Protein AF-A0A4U6BEE4-F1 (afdb_monomer_lite)

Foldseek 3Di:
DDDPPPPDDPDPDPDDPVLVVLLQVLLVVLVNNVQLVVLQQQDPDPNHDDQPQDPDDDDPDDDSGDDGSSSSNSSSNVSHPDDDDPVVPVVDPPVRVVPDDPVVD

pLDDT: mean 87.38, std 10.88, range [42.12, 97.25]

Sequence (105 aa):
MSKTDFIGKASSAAGGWGALKSVGKRLMESGAPLSGARALLKANQPDGFDCPGCAWGDPEHGSSFEFCENGVKAVAWEATEARVPPDFFANRTVSELRGWSDYEL

Radius of gyration: 19.07 Å; chains: 1; bounding box: 60×27×46 Å

Secondary structure (DSSP, 8-state):
-------SPPP--S--HHHHHHHHHHHHHTS-HHHHHHHHTTBT-TTSB--TT--SPPPSS--S----HHHHHHHHHHT------HHHHHH--HHHHTTS-TTT-

Structure (mmCIF, N/CA/C/O backbone):
data_AF-A0A4U6BEE4-F1
#
_entry.id   AF-A0A4U6BEE4-F1
#
loop_
_atom_site.group_PDB
_atom_site.id
_atom_site.type_symbol
_atom_site.label_atom_id
_atom_site.label_alt_id
_atom_site.label_comp_id
_atom_site.label_asym_id
_atom_site.label_entity_id
_atom_site.label_seq_id
_atom_site.pdbx_PDB_ins_code
_atom_site.Cartn_x
_atom_site.Cartn_y
_atom_site.Cartn_z
_atom_site.occupancy
_atom_site.B_iso_or_equiv
_atom_site.auth_seq_id
_atom_site.auth_comp_id
_atom_site.auth_asym_id
_atom_site.auth_atom_id
_atom_site.pdbx_PDB_model_num
ATOM 1 N N . MET A 1 1 ? 38.946 10.804 7.045 1.00 42.12 1 MET A N 1
ATOM 2 C CA . MET A 1 1 ? 38.554 9.568 6.336 1.00 42.12 1 MET A CA 1
ATOM 3 C C . MET A 1 1 ? 37.990 9.948 4.982 1.00 42.12 1 MET A C 1
ATOM 5 O O . MET A 1 1 ? 36.933 10.564 4.928 1.00 42.12 1 MET A O 1
ATOM 9 N N . SER A 1 2 ? 38.759 9.681 3.926 1.00 46.75 2 SER A N 1
ATOM 10 C CA . SER A 1 2 ? 38.429 10.045 2.546 1.00 46.75 2 SER A CA 1
ATOM 11 C C . SER A 1 2 ? 37.209 9.258 2.077 1.00 46.75 2 SER A C 1
ATOM 13 O O . SER A 1 2 ? 37.179 8.037 2.228 1.00 46.75 2 SER A O 1
ATOM 15 N N . LYS A 1 3 ? 36.204 9.959 1.542 1.00 56.34 3 LYS A N 1
ATOM 16 C CA . LYS A 1 3 ? 35.103 9.340 0.801 1.00 56.34 3 LYS A CA 1
ATOM 17 C C . LYS A 1 3 ? 35.719 8.560 -0.355 1.00 56.34 3 LYS A C 1
ATOM 19 O O . LYS A 1 3 ? 36.509 9.106 -1.113 1.00 56.34 3 LYS A O 1
ATOM 24 N N . THR A 1 4 ? 35.391 7.282 -0.432 1.00 58.97 4 THR A N 1
ATOM 25 C CA . THR A 1 4 ? 35.769 6.395 -1.523 1.00 58.97 4 THR A CA 1
ATOM 26 C C . THR A 1 4 ? 35.238 6.981 -2.828 1.00 58.97 4 THR A C 1
ATOM 28 O O . THR A 1 4 ? 34.023 7.078 -3.005 1.00 58.97 4 THR A O 1
ATOM 31 N N . ASP A 1 5 ? 36.140 7.391 -3.717 1.00 62.81 5 ASP A N 1
ATOM 32 C CA . ASP A 1 5 ? 35.806 7.766 -5.086 1.00 62.81 5 ASP A CA 1
ATOM 33 C C . ASP A 1 5 ? 35.258 6.526 -5.792 1.00 62.81 5 ASP A C 1
ATOM 35 O O . ASP A 1 5 ? 35.985 5.592 -6.134 1.00 62.81 5 ASP A O 1
ATOM 39 N N . PHE A 1 6 ? 33.938 6.471 -5.946 1.00 67.94 6 PHE A N 1
ATOM 40 C CA . PHE A 1 6 ? 33.287 5.412 -6.700 1.00 67.94 6 PHE A CA 1
ATOM 41 C C . PHE A 1 6 ? 33.575 5.628 -8.192 1.00 67.94 6 PHE A C 1
ATOM 43 O O . PHE A 1 6 ? 32.899 6.404 -8.864 1.00 67.94 6 PHE A O 1
ATOM 50 N N . ILE A 1 7 ? 34.599 4.943 -8.710 1.00 66.25 7 ILE A N 1
ATOM 51 C CA . ILE A 1 7 ? 34.960 4.906 -10.136 1.00 66.25 7 ILE A CA 1
ATOM 52 C C . ILE A 1 7 ? 34.050 3.886 -10.840 1.00 66.25 7 ILE A C 1
ATOM 54 O O . ILE A 1 7 ? 34.470 2.801 -11.236 1.00 66.25 7 ILE A O 1
ATOM 58 N N . GLY A 1 8 ? 32.761 4.195 -10.934 1.00 67.25 8 GLY A N 1
ATOM 59 C CA . GLY A 1 8 ? 31.774 3.363 -11.617 1.00 67.25 8 GLY A CA 1
ATOM 60 C C . GLY A 1 8 ? 30.798 4.219 -12.410 1.00 67.25 8 GLY A C 1
ATOM 61 O O . GLY A 1 8 ? 30.559 5.378 -12.073 1.00 67.25 8 GLY A O 1
ATOM 62 N N . LYS A 1 9 ? 30.230 3.659 -13.483 1.00 70.88 9 LYS A N 1
ATOM 63 C CA . LYS A 1 9 ? 29.211 4.353 -14.279 1.00 70.88 9 LYS A CA 1
ATOM 64 C C . LYS A 1 9 ? 28.027 4.683 -13.365 1.00 70.88 9 LYS A C 1
ATOM 66 O O . LYS A 1 9 ? 27.508 3.789 -12.696 1.00 70.88 9 LYS A O 1
ATOM 71 N N . ALA A 1 10 ? 27.628 5.954 -13.315 1.00 71.19 10 ALA A N 1
ATOM 72 C CA . ALA A 1 10 ? 26.470 6.373 -12.535 1.00 71.19 10 ALA A CA 1
ATOM 73 C C . ALA A 1 10 ? 25.242 5.563 -12.978 1.00 71.19 10 ALA A C 1
ATOM 75 O O . ALA A 1 10 ? 24.984 5.426 -14.176 1.00 71.19 10 ALA A O 1
ATOM 76 N N . SER A 1 11 ? 24.528 4.980 -12.014 1.00 75.81 11 SER A N 1
ATOM 77 C CA . SER A 1 11 ? 23.318 4.210 -12.298 1.00 75.81 11 SER A CA 1
ATOM 78 C C . SER A 1 11 ? 22.267 5.120 -12.930 1.00 75.81 11 SER A C 1
ATOM 80 O O . SER A 1 11 ? 22.010 6.207 -12.420 1.00 75.81 11 SER A O 1
ATOM 82 N N . SER A 1 12 ? 21.636 4.664 -14.011 1.00 76.81 12 SER A N 1
ATOM 83 C CA . SER A 1 12 ? 20.484 5.337 -14.622 1.00 76.81 12 SER A CA 1
ATOM 84 C C . SER A 1 12 ? 19.167 5.029 -13.903 1.00 76.81 12 SER A C 1
ATOM 86 O O . SER A 1 12 ? 18.115 5.505 -14.321 1.00 76.81 12 SER A O 1
ATOM 88 N N . ALA A 1 13 ? 19.196 4.202 -12.855 1.00 80.88 13 ALA A N 1
ATOM 89 C CA . ALA A 1 13 ? 18.001 3.840 -12.112 1.00 80.88 13 ALA A CA 1
ATOM 90 C C . ALA A 1 13 ? 17.526 5.007 -11.235 1.00 80.88 13 ALA A C 1
ATOM 92 O O . ALA A 1 13 ? 18.292 5.547 -10.437 1.00 80.88 13 ALA A O 1
ATOM 93 N N . ALA A 1 14 ? 16.237 5.339 -11.335 1.00 77.69 14 ALA A N 1
ATOM 94 C CA . ALA A 1 14 ? 15.602 6.367 -10.508 1.00 77.69 14 ALA A CA 1
ATOM 95 C C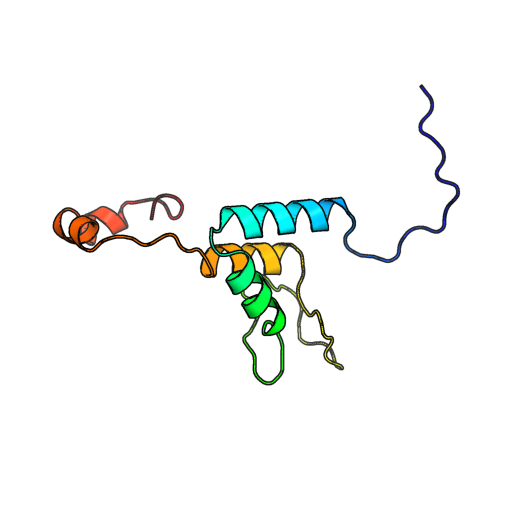 . ALA A 1 14 ? 15.533 5.987 -9.012 1.00 77.69 14 ALA A C 1
ATOM 97 O O . ALA A 1 14 ? 15.397 6.855 -8.155 1.00 77.69 14 ALA A O 1
ATOM 98 N N . GLY A 1 15 ? 15.644 4.694 -8.693 1.00 81.62 15 GLY A N 1
ATOM 99 C CA . GLY A 1 15 ? 15.670 4.158 -7.334 1.00 81.62 15 GLY A CA 1
ATOM 100 C C . GLY A 1 15 ? 16.755 3.095 -7.167 1.00 81.62 15 GLY A C 1
ATOM 101 O O . GLY A 1 15 ? 17.195 2.475 -8.133 1.00 81.62 15 GLY A O 1
ATOM 102 N N . GLY A 1 16 ? 17.198 2.883 -5.928 1.00 88.31 16 GLY A N 1
ATOM 103 C CA . GLY A 1 16 ? 18.241 1.909 -5.593 1.00 88.31 16 GLY A CA 1
ATOM 104 C C . GLY A 1 16 ? 17.852 0.986 -4.441 1.00 88.31 16 GLY A C 1
ATOM 105 O O . GLY A 1 16 ? 16.695 0.908 -4.034 1.00 88.31 16 GLY A O 1
ATOM 106 N N . TRP A 1 17 ? 18.847 0.325 -3.850 1.00 90.94 17 TRP A N 1
ATOM 107 C CA . TRP A 1 17 ? 18.656 -0.614 -2.736 1.00 90.94 17 TRP A CA 1
ATOM 108 C C . TRP A 1 17 ? 17.924 -0.018 -1.526 1.00 90.94 17 TRP A C 1
ATOM 110 O O . TRP A 1 17 ? 17.195 -0.726 -0.835 1.00 90.94 17 TRP A O 1
ATOM 120 N N . GLY A 1 18 ? 18.078 1.288 -1.284 1.00 92.12 18 GLY A N 1
ATOM 121 C CA . GLY A 1 18 ? 17.328 1.998 -0.246 1.00 92.12 18 GLY A CA 1
ATOM 122 C C . GLY A 1 18 ? 15.817 1.985 -0.495 1.00 92.12 18 GLY A C 1
ATOM 123 O O . GLY A 1 18 ? 15.057 1.685 0.426 1.00 92.12 18 GLY A O 1
ATOM 124 N N . ALA A 1 19 ? 15.395 2.218 -1.741 1.00 91.31 19 ALA A N 1
ATOM 125 C CA . ALA A 1 19 ? 13.991 2.165 -2.141 1.00 91.31 19 ALA A CA 1
ATOM 126 C C . ALA A 1 19 ? 13.443 0.740 -2.003 1.00 91.31 19 ALA A C 1
ATOM 128 O O . ALA A 1 19 ? 12.404 0.545 -1.382 1.00 91.31 19 ALA A O 1
ATOM 129 N N . LEU A 1 20 ? 14.194 -0.269 -2.466 1.00 91.94 20 LEU A N 1
ATOM 130 C CA . LEU A 1 20 ? 13.817 -1.683 -2.323 1.00 91.94 20 LEU A CA 1
ATOM 131 C C . LEU A 1 20 ? 13.635 -2.098 -0.853 1.00 91.94 20 LEU A C 1
ATOM 133 O O . LEU A 1 20 ? 12.660 -2.761 -0.499 1.00 91.94 20 LEU A O 1
ATOM 137 N N . LYS A 1 21 ? 14.539 -1.666 0.034 1.00 95.31 21 LYS A N 1
ATOM 138 C CA . LYS A 1 21 ? 14.417 -1.919 1.477 1.00 95.31 21 LYS A CA 1
ATOM 139 C C . LYS A 1 21 ? 13.198 -1.212 2.079 1.00 95.31 21 LYS A C 1
ATOM 141 O O . LYS A 1 21 ? 12.500 -1.795 2.906 1.00 95.31 21 LYS A O 1
ATOM 146 N N . SER A 1 22 ? 12.954 0.034 1.675 1.00 94.62 22 SER A N 1
ATOM 147 C CA . SER A 1 22 ? 11.817 0.847 2.120 1.00 94.62 22 SER A CA 1
ATOM 148 C C . SER A 1 22 ? 10.483 0.199 1.743 1.00 94.62 22 SER A C 1
ATOM 150 O O . SER A 1 22 ? 9.643 -0.023 2.617 1.00 94.62 22 SER A O 1
ATOM 152 N N . VAL A 1 23 ? 10.314 -0.196 0.477 1.00 94.19 23 VAL A N 1
ATOM 153 C CA . VAL A 1 23 ? 9.085 -0.858 0.015 1.00 94.19 23 VAL A CA 1
ATOM 154 C C . VAL A 1 23 ? 8.884 -2.222 0.666 1.00 94.19 23 VAL A C 1
ATOM 156 O O . VAL A 1 23 ? 7.780 -2.515 1.114 1.00 94.19 23 VAL A O 1
ATOM 159 N N . GLY A 1 24 ? 9.949 -3.021 0.808 1.00 95.00 24 GLY A N 1
ATOM 160 C CA . GLY A 1 24 ? 9.877 -4.313 1.489 1.00 95.00 24 GLY A CA 1
ATOM 161 C C . GLY A 1 24 ? 9.416 -4.163 2.939 1.00 95.00 24 GLY A C 1
ATOM 162 O O . GLY A 1 24 ? 8.539 -4.895 3.386 1.00 95.00 24 GLY A O 1
ATOM 163 N N . LYS A 1 25 ? 9.932 -3.155 3.655 1.00 95.94 25 LYS A N 1
ATOM 164 C CA . LYS A 1 25 ? 9.484 -2.839 5.016 1.00 95.94 25 LYS A CA 1
ATOM 165 C C . LYS A 1 25 ? 7.993 -2.482 5.059 1.00 95.94 25 LYS A C 1
ATOM 167 O O . LYS A 1 25 ? 7.285 -3.028 5.896 1.00 95.94 25 LYS A O 1
ATOM 172 N N . ARG A 1 26 ? 7.510 -1.611 4.164 1.00 94.94 26 ARG A N 1
ATOM 173 C CA . ARG A 1 26 ? 6.095 -1.189 4.164 1.00 94.94 26 ARG A CA 1
ATOM 174 C C . ARG A 1 26 ? 5.135 -2.307 3.766 1.00 94.94 26 ARG A C 1
ATOM 176 O O . ARG A 1 26 ? 4.090 -2.444 4.390 1.00 94.94 26 ARG A O 1
ATOM 183 N N . LEU A 1 27 ? 5.512 -3.153 2.808 1.00 95.12 27 LEU A N 1
ATOM 184 C CA . LEU A 1 27 ? 4.736 -4.351 2.478 1.00 95.12 27 LEU A CA 1
ATOM 185 C C . LEU A 1 27 ? 4.614 -5.290 3.681 1.00 95.12 27 LEU A C 1
ATOM 187 O O . LEU A 1 27 ? 3.532 -5.804 3.938 1.00 95.12 27 LEU A O 1
ATOM 191 N N . MET A 1 28 ? 5.688 -5.482 4.448 1.00 95.81 28 MET A N 1
ATOM 192 C CA . MET A 1 28 ? 5.630 -6.305 5.662 1.00 95.81 28 MET A CA 1
ATOM 193 C C . MET A 1 28 ? 4.772 -5.662 6.761 1.00 95.81 28 MET A C 1
ATOM 195 O O . MET A 1 28 ? 3.991 -6.359 7.400 1.00 95.81 28 MET A O 1
ATOM 199 N N . GLU A 1 29 ? 4.873 -4.345 6.962 1.00 94.38 29 GLU A N 1
ATOM 200 C CA . GLU A 1 29 ? 4.070 -3.608 7.953 1.00 94.38 29 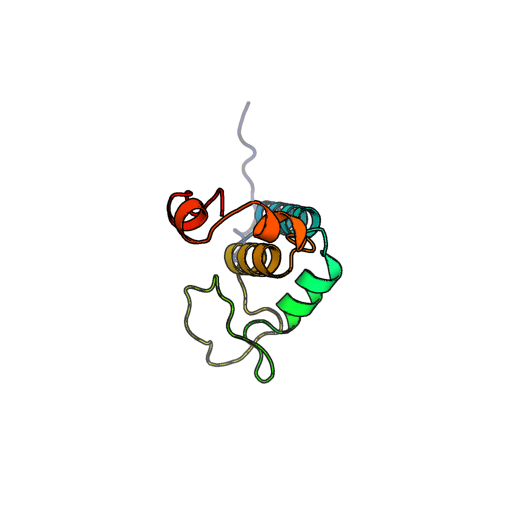GLU A CA 1
ATOM 201 C C . GLU A 1 29 ? 2.566 -3.598 7.642 1.00 94.38 29 GLU A C 1
ATOM 203 O O . GLU A 1 29 ? 1.771 -3.465 8.566 1.00 94.38 29 GLU A O 1
ATOM 208 N N . SER A 1 30 ? 2.165 -3.797 6.380 1.00 93.69 30 SER A N 1
ATOM 209 C CA . SER A 1 30 ? 0.746 -3.931 6.005 1.00 93.69 30 SER A CA 1
ATOM 210 C C . SER A 1 30 ? 0.061 -5.174 6.596 1.00 93.69 30 SER A C 1
ATOM 212 O O . SER A 1 30 ? -1.163 -5.275 6.587 1.00 93.69 30 SER A O 1
ATOM 214 N N . GLY A 1 31 ? 0.829 -6.169 7.052 1.00 94.94 31 GLY A N 1
ATOM 215 C CA . GLY A 1 31 ? 0.303 -7.474 7.464 1.00 94.94 31 GLY A CA 1
ATOM 216 C C . GLY A 1 31 ? -0.058 -8.407 6.300 1.00 94.94 31 GLY A C 1
ATOM 217 O O . GLY A 1 31 ? -0.084 -9.614 6.500 1.00 94.94 31 GLY A O 1
ATOM 218 N N . ALA A 1 32 ? -0.215 -7.893 5.071 1.00 93.75 32 ALA A N 1
ATOM 219 C CA . ALA A 1 32 ? -0.616 -8.652 3.878 1.00 93.75 32 ALA A CA 1
ATOM 220 C C . ALA A 1 32 ? 0.436 -8.604 2.742 1.00 93.75 32 ALA A C 1
ATOM 222 O O . ALA A 1 32 ? 0.098 -8.334 1.585 1.00 93.75 32 ALA A O 1
ATOM 223 N N . PRO A 1 33 ? 1.730 -8.895 2.990 1.00 94.06 33 PRO A N 1
ATOM 224 C CA . PRO A 1 33 ? 2.797 -8.648 2.013 1.00 94.06 33 PRO A CA 1
ATOM 225 C C . PRO A 1 33 ? 2.595 -9.385 0.681 1.00 94.06 33 PRO A C 1
ATOM 227 O O . PRO A 1 33 ? 2.887 -8.836 -0.380 1.00 94.06 33 PRO A O 1
ATOM 230 N N . LEU A 1 34 ? 2.063 -10.613 0.711 1.00 94.31 34 LEU A N 1
ATOM 231 C CA . LEU A 1 34 ? 1.792 -11.389 -0.504 1.00 94.31 34 LEU A CA 1
ATOM 232 C C . LEU A 1 34 ? 0.604 -10.834 -1.293 1.00 94.31 34 LEU A C 1
ATOM 234 O O . LEU A 1 34 ? 0.646 -10.808 -2.522 1.00 94.31 34 LEU A O 1
ATOM 238 N N . SER A 1 35 ? -0.452 -10.405 -0.604 1.00 92.38 35 SER A N 1
ATOM 239 C CA . SER A 1 35 ? -1.624 -9.798 -1.239 1.00 92.38 35 SER A CA 1
ATOM 240 C C . SER A 1 35 ? -1.268 -8.440 -1.840 1.00 92.38 35 SER A C 1
ATOM 242 O O . SER A 1 35 ? -1.570 -8.207 -3.008 1.00 92.38 35 SER A O 1
ATOM 244 N N . GLY A 1 36 ? -0.524 -7.604 -1.108 1.00 94.00 36 GLY A N 1
ATOM 245 C CA . GLY A 1 36 ? 0.007 -6.336 -1.612 1.00 94.00 36 GLY A CA 1
ATOM 246 C C . GLY A 1 36 ? 0.930 -6.522 -2.820 1.00 94.00 36 GLY A C 1
ATOM 247 O O . GLY A 1 36 ? 0.771 -5.837 -3.825 1.00 94.00 36 GLY A O 1
ATOM 248 N N . ALA A 1 37 ? 1.836 -7.507 -2.787 1.00 93.69 37 ALA A N 1
ATOM 249 C CA . ALA A 1 37 ? 2.687 -7.823 -3.937 1.00 93.69 37 ALA A CA 1
ATOM 250 C C . ALA A 1 37 ? 1.880 -8.279 -5.166 1.00 93.69 37 ALA A C 1
ATOM 252 O O . ALA A 1 37 ? 2.181 -7.863 -6.283 1.00 93.69 37 ALA A O 1
ATOM 253 N N . ARG A 1 38 ? 0.834 -9.098 -4.983 1.00 93.75 38 ARG A N 1
ATOM 254 C CA . ARG A 1 38 ? -0.065 -9.494 -6.083 1.00 93.75 38 ARG A CA 1
ATOM 255 C C . ARG A 1 38 ? -0.857 -8.314 -6.637 1.00 93.75 38 ARG A C 1
ATOM 257 O O . ARG A 1 38 ? -1.004 -8.225 -7.850 1.00 93.75 38 ARG A O 1
ATOM 264 N N . ALA A 1 39 ? -1.334 -7.417 -5.774 1.00 94.19 39 ALA A N 1
ATOM 265 C CA . ALA A 1 39 ? -2.015 -6.199 -6.198 1.00 94.19 39 ALA A CA 1
ATOM 266 C C . ALA A 1 39 ? -1.082 -5.308 -7.029 1.00 94.19 39 ALA A C 1
ATOM 268 O O . ALA A 1 39 ? -1.478 -4.816 -8.078 1.00 94.19 39 ALA A O 1
ATOM 269 N N . LEU A 1 40 ? 0.189 -5.179 -6.641 1.00 94.00 40 LEU A N 1
ATOM 270 C CA . LEU A 1 40 ? 1.171 -4.408 -7.409 1.00 94.00 40 LEU A CA 1
ATOM 271 C C . LEU A 1 40 ? 1.400 -4.944 -8.821 1.00 94.00 40 LEU A C 1
ATOM 273 O O . LEU A 1 40 ? 1.549 -4.155 -9.744 1.00 94.00 40 LEU A O 1
ATOM 277 N N . LEU A 1 41 ? 1.357 -6.264 -9.023 1.00 93.44 41 LEU A N 1
ATOM 278 C CA . LEU A 1 41 ? 1.433 -6.861 -10.365 1.00 93.44 41 LEU A CA 1
ATOM 279 C C . LEU A 1 41 ? 0.211 -6.545 -11.243 1.00 93.44 41 LEU A C 1
ATOM 281 O O . LEU A 1 41 ? 0.235 -6.823 -12.437 1.00 93.44 41 LEU A O 1
ATOM 285 N N . LYS A 1 42 ? -0.856 -5.995 -10.658 1.00 93.31 42 LYS A N 1
ATOM 286 C CA . LYS A 1 42 ? -2.046 -5.500 -11.355 1.00 93.31 42 LYS A CA 1
ATOM 287 C C . LYS A 1 42 ? -2.108 -3.973 -11.411 1.00 93.31 42 LYS A C 1
ATOM 289 O O . LYS A 1 42 ? -3.017 -3.445 -12.040 1.00 93.31 42 LYS A O 1
ATOM 294 N N . ALA A 1 43 ? -1.161 -3.262 -10.805 1.00 92.38 43 ALA A N 1
ATOM 295 C CA . ALA A 1 43 ? -1.114 -1.811 -10.895 1.00 92.38 43 ALA A CA 1
ATOM 296 C C . ALA A 1 43 ? -0.684 -1.383 -12.309 1.00 92.38 43 ALA A C 1
ATOM 298 O O . ALA A 1 43 ? 0.332 -1.860 -12.822 1.00 92.38 43 ALA A O 1
ATOM 299 N N . ASN A 1 44 ? -1.456 -0.480 -12.916 1.00 90.62 44 ASN A N 1
ATOM 300 C CA . ASN A 1 44 ? -1.237 0.099 -14.244 1.00 90.62 44 ASN A CA 1
ATOM 301 C C . ASN A 1 44 ? -1.082 -0.954 -15.357 1.00 90.62 44 ASN A C 1
ATOM 303 O O . ASN A 1 44 ? -0.300 -0.793 -16.291 1.00 90.62 44 ASN A O 1
ATOM 307 N N . GLN A 1 45 ? -1.803 -2.070 -15.232 1.00 90.75 45 GLN A N 1
ATOM 308 C CA . GLN A 1 45 ? -1.884 -3.102 -16.265 1.00 90.75 45 GLN A CA 1
ATOM 309 C C . GLN A 1 45 ? -3.217 -2.998 -17.024 1.00 90.75 45 GLN A C 1
ATOM 311 O O . GLN A 1 45 ? -4.200 -2.546 -16.436 1.00 90.75 45 GLN A O 1
ATOM 316 N N . PRO A 1 46 ? -3.301 -3.468 -18.288 1.00 88.31 46 PRO A N 1
ATOM 317 C CA . PRO A 1 46 ? -4.522 -3.368 -19.097 1.00 88.31 46 PRO A CA 1
ATOM 318 C C . PRO A 1 46 ? -5.778 -3.980 -18.458 1.00 88.31 46 PRO A C 1
ATOM 320 O O . PRO A 1 46 ? -6.884 -3.508 -18.695 1.00 88.31 46 PRO A O 1
ATOM 323 N N . ASP A 1 47 ? -5.615 -5.037 -17.658 1.00 90.00 47 ASP A N 1
ATOM 324 C CA . ASP A 1 47 ? -6.681 -5.709 -16.904 1.00 90.00 47 ASP A CA 1
ATOM 325 C C . ASP A 1 47 ? -6.558 -5.468 -15.385 1.00 90.00 47 ASP A C 1
ATOM 327 O O . ASP A 1 47 ? -6.910 -6.318 -14.561 1.00 90.00 47 ASP A O 1
ATOM 331 N N . GLY A 1 48 ? -5.968 -4.329 -15.032 1.00 91.69 48 GLY A N 1
ATOM 332 C CA . GLY A 1 48 ? -5.548 -3.960 -13.692 1.00 91.69 48 GLY A CA 1
ATOM 333 C C . GLY A 1 48 ? -6.319 -2.780 -13.108 1.00 91.69 48 GLY A C 1
ATOM 334 O O . GLY A 1 48 ? -7.504 -2.591 -13.371 1.00 91.69 48 GLY A O 1
ATOM 335 N N . PHE A 1 49 ? -5.631 -2.000 -12.278 1.00 91.50 49 PHE A N 1
ATOM 336 C CA . PHE A 1 49 ? -6.152 -0.771 -11.681 1.00 91.50 49 PHE A CA 1
ATOM 337 C C . PHE A 1 49 ? -5.095 0.332 -11.698 1.00 91.50 49 PHE A C 1
ATOM 339 O O . PHE A 1 49 ? -3.896 0.042 -11.681 1.00 91.50 49 PHE A O 1
ATOM 346 N N . ASP A 1 50 ? -5.537 1.585 -11.660 1.00 90.19 50 ASP A N 1
ATOM 347 C CA . ASP A 1 50 ? -4.632 2.730 -11.632 1.00 90.19 50 ASP A CA 1
ATOM 348 C C . ASP A 1 50 ? -3.941 2.846 -10.274 1.00 90.19 50 ASP A C 1
ATOM 350 O O . ASP A 1 50 ? -4.571 2.837 -9.213 1.00 90.19 50 ASP A O 1
ATOM 354 N N . CYS A 1 51 ? -2.618 2.962 -10.297 1.00 90.56 51 CYS A N 1
ATOM 355 C CA . CYS A 1 51 ? -1.822 3.101 -9.091 1.00 90.56 51 CYS A CA 1
ATOM 356 C C . CYS A 1 51 ? -2.186 4.408 -8.354 1.00 90.56 51 CYS A C 1
ATOM 358 O O . CYS A 1 51 ? -1.918 5.495 -8.874 1.00 90.56 51 CYS A O 1
ATOM 360 N N . PRO A 1 52 ? -2.683 4.344 -7.103 1.00 86.50 52 PRO A N 1
ATOM 361 C CA . PRO A 1 52 ? -3.159 5.525 -6.374 1.00 86.50 52 PRO A CA 1
ATOM 362 C C . PRO A 1 52 ? -2.031 6.485 -5.961 1.00 86.50 52 PRO A C 1
ATOM 364 O O . PRO A 1 52 ? -2.284 7.629 -5.599 1.00 86.50 52 PRO A O 1
ATOM 367 N N . GLY A 1 53 ? -0.776 6.021 -5.995 1.00 80.94 53 GLY A N 1
ATOM 368 C CA . GLY A 1 53 ? 0.411 6.821 -5.687 1.00 80.94 53 GLY A CA 1
ATOM 369 C C . GLY A 1 53 ? 1.199 7.282 -6.915 1.00 80.94 53 GLY A C 1
ATOM 370 O O . GLY A 1 53 ? 2.312 7.791 -6.749 1.00 80.94 53 GLY A O 1
ATOM 371 N N . CYS A 1 54 ? 0.697 7.054 -8.136 1.00 78.81 54 CYS A N 1
ATOM 372 C CA . CYS A 1 54 ? 1.387 7.465 -9.356 1.00 78.81 54 CYS A CA 1
ATOM 373 C C . CYS A 1 54 ? 1.178 8.953 -9.659 1.00 78.81 54 CYS A C 1
ATOM 375 O O . CYS A 1 54 ? 0.090 9.497 -9.515 1.00 78.81 54 CYS A O 1
ATOM 377 N N . ALA A 1 55 ? 2.256 9.601 -10.102 1.00 71.81 55 ALA A N 1
ATOM 378 C CA . ALA A 1 55 ? 2.270 11.005 -10.518 1.00 71.81 55 ALA A CA 1
ATOM 379 C C . ALA A 1 55 ? 2.587 11.173 -12.016 1.00 71.81 55 ALA A C 1
ATOM 381 O O . ALA A 1 55 ? 2.701 12.296 -12.501 1.00 71.81 55 ALA A O 1
ATOM 382 N N . TRP A 1 56 ? 2.778 10.064 -12.734 1.00 72.94 56 TRP A N 1
ATOM 383 C CA . TRP A 1 56 ? 3.203 10.040 -14.131 1.00 72.94 56 TRP A CA 1
ATOM 384 C C . TRP A 1 56 ? 2.074 9.499 -15.002 1.00 72.94 56 TRP A C 1
ATOM 386 O O . TRP A 1 56 ? 1.332 8.628 -14.554 1.00 72.94 56 TRP A O 1
ATOM 396 N N . GLY A 1 57 ? 1.945 10.042 -16.214 1.00 72.75 57 GLY A N 1
ATOM 397 C CA . GLY A 1 57 ? 0.983 9.551 -17.199 1.00 72.75 57 GLY A CA 1
ATOM 398 C C . GLY A 1 57 ? 1.396 8.206 -17.790 1.00 72.75 57 GLY A C 1
ATOM 399 O O . GLY A 1 57 ? 2.541 7.775 -17.627 1.00 72.75 57 GLY A O 1
ATOM 400 N N . ASP A 1 58 ? 0.461 7.581 -18.498 1.00 77.62 58 ASP A N 1
ATOM 401 C CA . ASP A 1 58 ? 0.670 6.258 -19.077 1.00 77.62 58 ASP A CA 1
ATOM 402 C C . ASP A 1 58 ? 1.762 6.276 -20.156 1.00 77.62 58 ASP A C 1
ATOM 404 O O . ASP A 1 58 ? 1.767 7.155 -21.030 1.00 77.62 58 ASP A O 1
ATOM 408 N N . PRO A 1 59 ? 2.700 5.315 -20.124 1.00 75.75 59 PRO A N 1
ATOM 409 C CA . PRO A 1 59 ? 3.702 5.186 -21.167 1.00 75.75 59 PRO A CA 1
ATOM 410 C C . PRO A 1 59 ? 3.077 4.681 -22.474 1.00 75.75 59 PRO A C 1
ATOM 412 O O . PRO A 1 59 ? 2.080 3.964 -22.482 1.00 75.75 59 PRO A O 1
ATOM 415 N N . GLU A 1 60 ? 3.720 4.989 -23.604 1.00 78.81 60 GLU A N 1
ATOM 416 C CA . GLU A 1 60 ? 3.302 4.495 -24.929 1.00 78.81 60 GLU A CA 1
ATOM 417 C C . GLU A 1 60 ? 3.356 2.955 -25.028 1.00 78.81 60 GLU A C 1
ATOM 419 O O . GLU A 1 60 ? 2.615 2.332 -25.792 1.00 78.81 60 GLU A O 1
ATOM 424 N N . HIS A 1 61 ? 4.224 2.325 -24.232 1.00 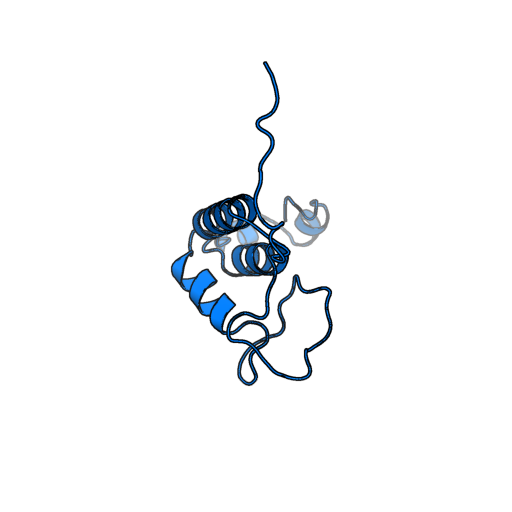80.88 61 HIS A N 1
ATOM 425 C CA . HIS A 1 61 ? 4.349 0.876 -24.115 1.00 80.88 61 HIS A CA 1
ATOM 426 C C . HIS A 1 61 ? 4.328 0.472 -22.642 1.00 80.88 61 HIS A C 1
ATOM 428 O O . HIS A 1 61 ? 5.118 0.990 -21.857 1.00 80.88 61 HIS A O 1
ATOM 434 N N . GLY A 1 62 ? 3.460 -0.475 -22.282 1.00 79.31 62 GLY A N 1
ATOM 435 C CA . GLY A 1 62 ? 3.370 -0.980 -20.913 1.00 79.31 62 GLY A CA 1
ATOM 436 C C . GLY A 1 62 ? 4.555 -1.867 -20.516 1.00 79.31 62 GLY A C 1
ATOM 437 O O . GLY A 1 62 ? 5.072 -2.648 -21.319 1.00 79.31 62 GLY A O 1
ATOM 438 N N . SER A 1 63 ? 4.958 -1.770 -19.253 1.00 82.94 63 SER A N 1
ATOM 439 C CA . SER A 1 63 ? 5.950 -2.615 -18.586 1.00 82.94 63 SER A CA 1
ATOM 440 C C . SER A 1 63 ? 5.293 -3.604 -17.622 1.00 82.94 63 SER A C 1
ATOM 442 O O . SER A 1 63 ? 4.159 -3.435 -17.181 1.00 82.94 63 SER A O 1
ATOM 444 N N . SER A 1 64 ? 6.054 -4.622 -17.212 1.00 83.81 64 SER A N 1
ATOM 445 C CA . SER A 1 64 ? 5.673 -5.506 -16.101 1.00 83.81 64 SER A CA 1
ATOM 446 C C . SER A 1 64 ? 5.657 -4.793 -14.741 1.00 83.81 64 SER A C 1
ATOM 448 O O . SER A 1 64 ? 5.058 -5.299 -13.796 1.00 83.81 64 SER A O 1
ATOM 450 N N . PHE A 1 65 ? 6.335 -3.646 -14.628 1.00 86.38 65 PHE A N 1
ATOM 451 C CA . PHE A 1 65 ? 6.396 -2.837 -13.411 1.00 86.38 65 PHE A CA 1
ATOM 452 C C . PHE A 1 65 ? 6.191 -1.365 -13.756 1.00 86.38 65 PHE A C 1
ATOM 454 O O . PHE A 1 65 ? 7.123 -0.688 -14.185 1.00 86.38 65 PHE A O 1
ATOM 461 N N . GLU A 1 66 ? 4.972 -0.884 -13.537 1.00 88.06 66 GLU A N 1
ATOM 462 C CA . GLU A 1 66 ? 4.547 0.489 -13.831 1.00 88.06 66 GLU A CA 1
ATOM 463 C C . GLU A 1 66 ? 4.234 1.252 -12.538 1.00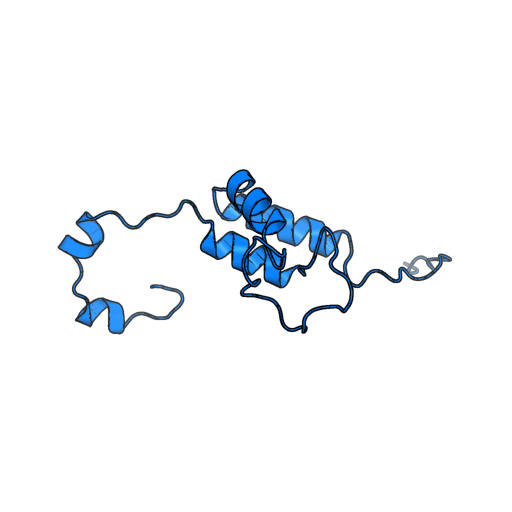 88.06 66 GLU A C 1
ATOM 465 O O . GLU A 1 66 ? 3.200 1.891 -12.388 1.00 88.06 66 GLU A O 1
ATOM 470 N N . PHE A 1 67 ? 5.106 1.154 -11.536 1.00 88.69 67 PHE A N 1
ATOM 471 C CA . PHE A 1 67 ? 4.916 1.830 -10.254 1.00 88.69 67 PHE A CA 1
ATOM 472 C C . PHE A 1 67 ? 6.246 2.252 -9.634 1.00 88.69 67 PHE A C 1
ATOM 474 O O . PHE A 1 67 ? 7.289 1.625 -9.822 1.00 88.69 67 PHE A O 1
ATOM 481 N N . CYS A 1 68 ? 6.206 3.325 -8.847 1.00 90.88 68 CYS A N 1
ATOM 482 C CA . CYS A 1 68 ? 7.352 3.818 -8.090 1.00 90.88 68 CYS A CA 1
ATOM 483 C C . CYS A 1 68 ? 7.284 3.383 -6.617 1.00 90.88 68 CYS A C 1
ATOM 485 O O . CYS A 1 68 ? 6.305 2.785 -6.170 1.00 90.88 68 CYS A O 1
ATOM 487 N N . GLU A 1 69 ? 8.302 3.737 -5.826 1.00 91.62 69 GLU A N 1
ATOM 488 C CA . GLU A 1 69 ? 8.319 3.484 -4.378 1.00 91.62 69 GLU A CA 1
ATOM 489 C C . GLU A 1 69 ? 7.050 3.995 -3.674 1.00 91.62 69 GLU A C 1
ATOM 491 O O . GLU A 1 69 ? 6.497 3.295 -2.829 1.00 91.62 69 GLU A O 1
ATOM 496 N N . ASN A 1 70 ? 6.569 5.191 -4.024 1.00 91.00 70 ASN A N 1
ATOM 497 C CA . ASN A 1 70 ? 5.359 5.754 -3.419 1.00 91.00 70 ASN A CA 1
ATOM 498 C C . ASN A 1 70 ? 4.100 4.986 -3.833 1.00 91.00 70 ASN A C 1
ATOM 500 O O . ASN A 1 70 ? 3.242 4.751 -2.988 1.00 91.00 70 ASN A O 1
ATOM 504 N N . GLY A 1 71 ? 4.035 4.518 -5.084 1.00 92.75 71 GLY A N 1
ATOM 505 C CA . GLY A 1 71 ? 2.975 3.623 -5.546 1.00 92.75 71 GLY A CA 1
ATOM 506 C C . GLY A 1 71 ? 2.924 2.331 -4.733 1.00 92.75 71 GLY A C 1
ATOM 507 O O . GLY A 1 71 ? 1.860 1.939 -4.261 1.00 92.75 71 GLY A O 1
ATOM 508 N N . VAL A 1 72 ? 4.087 1.732 -4.453 1.00 94.00 72 VAL A N 1
ATOM 509 C CA . VAL A 1 72 ? 4.167 0.548 -3.584 1.00 94.00 72 VAL A CA 1
ATOM 510 C C . VAL A 1 72 ? 3.649 0.834 -2.179 1.00 94.00 72 VAL A C 1
ATOM 512 O O . VAL A 1 72 ? 2.893 0.037 -1.633 1.00 94.00 72 VAL A O 1
ATOM 515 N N . LYS A 1 73 ? 4.030 1.967 -1.584 1.00 93.12 73 LYS A N 1
ATOM 516 C CA . LYS A 1 73 ? 3.575 2.333 -0.235 1.00 93.12 73 LYS A CA 1
ATOM 517 C C . LYS A 1 73 ? 2.073 2.601 -0.177 1.00 93.12 73 LYS A C 1
ATOM 519 O O . LYS A 1 73 ? 1.448 2.193 0.793 1.00 93.12 73 LYS A O 1
ATOM 524 N N . ALA A 1 74 ? 1.517 3.247 -1.201 1.00 93.75 74 ALA A N 1
ATOM 525 C CA . ALA A 1 74 ? 0.084 3.499 -1.295 1.00 93.75 74 ALA A CA 1
ATOM 526 C C . ALA A 1 74 ? -0.690 2.179 -1.397 1.00 93.75 74 ALA A C 1
ATOM 528 O O . ALA A 1 74 ? -1.565 1.915 -0.584 1.00 93.75 74 ALA A O 1
ATOM 529 N N . VAL A 1 75 ? -0.291 1.282 -2.304 1.00 94.25 75 VAL A N 1
ATOM 530 C CA . VAL A 1 75 ? -0.927 -0.042 -2.418 1.00 94.25 75 VAL A CA 1
ATOM 531 C C . VAL A 1 75 ? -0.756 -0.866 -1.138 1.00 94.25 75 VAL A C 1
ATOM 533 O O . VAL A 1 75 ? -1.683 -1.559 -0.739 1.00 94.25 75 VAL A O 1
ATOM 536 N N . ALA A 1 76 ? 0.396 -0.792 -0.466 1.00 94.19 76 ALA A N 1
ATOM 537 C CA . ALA A 1 76 ? 0.605 -1.482 0.807 1.00 94.19 76 ALA A CA 1
ATOM 538 C C . ALA A 1 76 ? -0.317 -0.960 1.924 1.00 94.19 76 ALA A C 1
ATOM 540 O O . ALA A 1 76 ? -0.756 -1.751 2.753 1.00 94.19 76 ALA A O 1
ATOM 541 N N . TRP A 1 77 ? -0.613 0.344 1.943 1.00 91.94 77 TRP A N 1
ATOM 542 C CA . TRP A 1 77 ? -1.574 0.936 2.875 1.00 91.94 77 TRP A CA 1
ATOM 543 C C . TRP A 1 77 ? -2.989 0.407 2.621 1.00 91.94 77 TRP A C 1
ATOM 545 O O . TRP A 1 77 ? -3.629 -0.094 3.540 1.00 91.94 77 TRP A O 1
ATOM 555 N N . GLU A 1 78 ? -3.427 0.413 1.361 1.00 91.62 78 GLU A N 1
ATOM 556 C CA . GLU A 1 78 ? -4.758 -0.069 0.967 1.00 91.62 78 GLU A CA 1
ATOM 557 C C . GLU A 1 78 ? -4.929 -1.585 1.160 1.00 91.62 78 GLU A C 1
ATOM 559 O O . GLU A 1 78 ? -5.988 -2.069 1.556 1.00 91.62 78 GLU A O 1
ATOM 564 N N . ALA A 1 79 ? -3.874 -2.365 0.910 1.00 92.06 79 ALA A N 1
ATOM 565 C CA . ALA A 1 79 ? -3.902 -3.823 1.002 1.00 92.06 79 ALA A CA 1
ATOM 566 C C . ALA A 1 79 ? -3.749 -4.364 2.435 1.00 92.06 79 ALA A C 1
ATOM 568 O O . ALA A 1 79 ? -3.606 -5.576 2.604 1.00 92.06 79 ALA A O 1
ATOM 569 N N . THR A 1 80 ? -3.751 -3.498 3.452 1.00 92.00 80 THR A N 1
ATOM 570 C CA . THR A 1 80 ? -3.559 -3.879 4.857 1.00 92.00 80 THR A CA 1
ATOM 571 C C . THR A 1 80 ? -4.547 -4.954 5.327 1.00 92.00 80 THR A C 1
ATOM 573 O O . THR A 1 80 ? -5.699 -5.002 4.885 1.00 92.00 80 THR A O 1
ATOM 576 N N . GLU A 1 81 ? -4.130 -5.812 6.263 1.00 92.44 81 GLU A N 1
ATOM 577 C CA . GLU A 1 81 ? -5.036 -6.753 6.952 1.00 92.44 81 GLU A CA 1
ATOM 578 C C . GLU A 1 81 ? -5.731 -6.130 8.166 1.00 92.44 81 GLU A C 1
ATOM 580 O O . GLU A 1 81 ? -6.621 -6.751 8.747 1.00 92.44 81 GLU A O 1
ATOM 585 N N . ALA A 1 82 ? -5.368 -4.903 8.551 1.00 90.75 82 ALA A N 1
ATOM 586 C CA . ALA A 1 82 ? -6.034 -4.205 9.641 1.00 90.75 82 ALA A CA 1
ATOM 587 C C . ALA A 1 82 ? -7.533 -4.054 9.333 1.00 90.75 82 ALA A C 1
ATOM 589 O O . ALA A 1 82 ? -7.933 -3.607 8.254 1.00 90.75 82 ALA A O 1
ATOM 590 N N . ARG A 1 83 ? -8.383 -4.468 10.274 1.00 91.44 83 ARG A N 1
ATOM 591 C CA . ARG A 1 83 ? -9.841 -4.364 10.163 1.00 91.44 83 ARG A CA 1
ATOM 592 C C . ARG A 1 83 ? -10.406 -3.778 11.441 1.00 91.44 83 ARG A C 1
ATOM 594 O O . ARG A 1 83 ? -10.037 -4.189 12.539 1.00 91.44 83 ARG A O 1
ATOM 601 N N . VAL A 1 84 ? -11.341 -2.854 11.273 1.00 92.44 84 VAL A N 1
ATOM 602 C CA . VAL A 1 84 ? -12.126 -2.302 12.372 1.00 92.44 84 VAL A CA 1
ATOM 603 C C . VAL A 1 84 ? -13.276 -3.273 12.679 1.00 92.44 84 VAL A C 1
ATOM 605 O O . VAL A 1 84 ? -14.067 -3.567 11.778 1.00 92.44 84 VAL A O 1
ATOM 608 N N . PRO A 1 85 ? -13.381 -3.816 13.907 1.00 94.38 85 PRO A N 1
ATOM 609 C CA . PRO A 1 85 ? -14.460 -4.732 14.263 1.00 94.38 85 PRO A CA 1
ATOM 610 C C . PRO A 1 85 ? -15.800 -3.987 14.414 1.00 94.38 85 PRO A C 1
ATOM 612 O O . PRO A 1 85 ? -15.802 -2.798 14.733 1.00 94.38 85 PRO A O 1
ATOM 615 N N . PRO A 1 86 ? -16.954 -4.668 14.276 1.00 95.12 86 PRO A N 1
ATOM 616 C CA . PRO A 1 86 ? -18.270 -4.040 14.440 1.00 95.12 86 PRO A CA 1
ATOM 617 C C . PRO A 1 86 ? -18.463 -3.321 15.786 1.00 95.12 86 PRO A C 1
ATOM 619 O O . PRO A 1 86 ? -19.074 -2.254 15.832 1.00 95.12 86 PRO A O 1
ATOM 622 N N . ASP A 1 87 ? -17.882 -3.854 16.865 1.00 96.38 87 ASP A N 1
ATOM 623 C CA . ASP A 1 87 ? -17.954 -3.268 18.211 1.00 96.38 87 ASP A CA 1
ATOM 624 C C . ASP A 1 87 ? -17.356 -1.856 18.292 1.00 96.38 87 ASP A C 1
ATOM 626 O O . ASP A 1 87 ? -17.747 -1.064 19.150 1.00 96.38 87 ASP A O 1
ATOM 630 N N . PHE A 1 88 ? -16.437 -1.501 17.388 1.00 95.38 88 PHE A N 1
ATOM 631 C CA . PHE A 1 88 ? -15.917 -0.139 17.293 1.00 95.38 88 PHE A CA 1
ATOM 632 C C . PHE A 1 88 ? -17.040 0.848 16.963 1.00 95.38 88 PHE A C 1
ATOM 634 O O . PHE A 1 88 ? -17.227 1.835 17.671 1.00 95.38 88 PHE A O 1
ATOM 641 N N . PHE A 1 89 ? -17.837 0.543 15.937 1.00 94.94 89 PHE A N 1
ATOM 642 C CA . PHE A 1 89 ? -18.955 1.387 15.517 1.00 94.94 89 PHE A CA 1
ATOM 643 C C . PHE A 1 89 ? -20.139 1.316 16.486 1.00 94.94 89 PHE A C 1
ATOM 645 O O . PHE A 1 89 ? -20.885 2.282 16.603 1.00 94.94 89 PHE A O 1
ATOM 652 N N . ALA A 1 90 ? -20.291 0.218 17.235 1.00 96.12 90 ALA A N 1
ATOM 653 C CA . ALA A 1 90 ? -21.286 0.137 18.305 1.00 96.12 90 ALA A CA 1
ATOM 654 C C . ALA A 1 90 ? -21.024 1.161 19.428 1.00 96.12 90 ALA A C 1
ATOM 656 O O . ALA A 1 90 ? -21.965 1.633 20.063 1.00 96.12 90 ALA A O 1
ATOM 657 N N . ASN A 1 91 ? -19.756 1.525 19.650 1.00 96.25 91 ASN A N 1
ATOM 658 C CA . ASN A 1 91 ? -19.330 2.433 20.718 1.00 96.25 91 ASN A CA 1
ATOM 659 C C . ASN A 1 91 ? -18.946 3.843 20.230 1.00 96.25 91 ASN A C 1
ATOM 661 O O . ASN A 1 91 ? -18.600 4.689 21.055 1.00 96.25 91 ASN A O 1
ATOM 665 N N . ARG A 1 92 ? -18.979 4.113 18.916 1.00 95.25 92 ARG A N 1
ATOM 666 C CA . ARG A 1 92 ? -18.532 5.379 18.308 1.00 95.25 92 ARG A CA 1
ATOM 667 C C . ARG A 1 92 ? -19.546 5.887 17.293 1.00 95.25 92 ARG A C 1
ATOM 669 O O . ARG A 1 92 ? -19.928 5.178 16.367 1.00 95.25 92 ARG A O 1
ATOM 676 N N . THR A 1 93 ? -19.960 7.144 17.432 1.00 96.12 93 THR A N 1
ATOM 677 C CA . THR A 1 93 ? -20.877 7.766 16.462 1.00 96.12 93 THR A CA 1
ATOM 678 C C . THR A 1 93 ? -20.114 8.370 15.285 1.00 96.12 93 THR A C 1
ATOM 680 O O . THR A 1 93 ? -18.994 8.849 15.441 1.00 96.12 93 THR A O 1
ATOM 683 N N . VAL A 1 94 ? -20.743 8.450 14.108 1.00 95.12 94 VAL A N 1
ATOM 684 C CA . VAL A 1 94 ? -20.144 9.113 12.930 1.00 95.12 94 VAL A CA 1
ATOM 685 C C . VAL A 1 94 ? -19.801 10.582 13.216 1.00 95.12 94 VAL A C 1
ATOM 687 O O . VAL A 1 94 ? -18.773 11.081 12.765 1.00 95.12 94 VAL A O 1
ATOM 6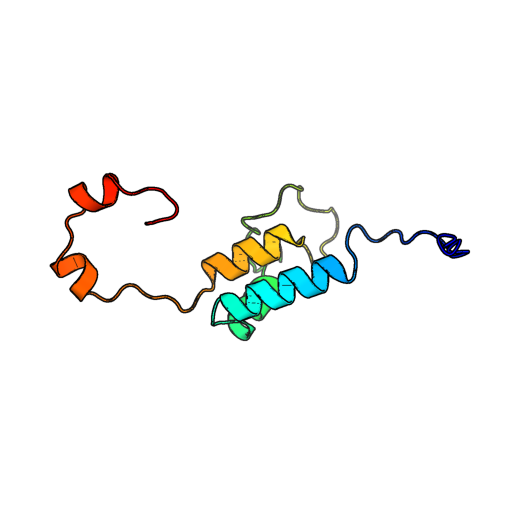90 N N . SER A 1 95 ? -20.629 11.276 14.007 1.00 97.25 95 SER A N 1
ATOM 691 C CA . SER A 1 95 ? -20.374 12.664 14.414 1.00 97.25 95 SER A CA 1
ATOM 692 C C . SER A 1 95 ? -19.100 12.820 15.246 1.00 97.25 95 SER A C 1
ATOM 694 O O . SER A 1 95 ? -18.447 13.854 15.134 1.00 97.25 95 SER A O 1
ATOM 696 N N . GLU A 1 96 ? -18.761 11.816 16.061 1.00 96.00 96 GLU A N 1
ATOM 697 C CA . GLU A 1 96 ? -17.514 11.773 16.828 1.00 96.00 96 GLU A CA 1
ATOM 698 C C . GLU A 1 96 ? -16.314 11.541 15.906 1.00 96.00 96 GLU A C 1
ATOM 700 O O . GLU A 1 96 ? -15.368 12.324 15.938 1.00 96.00 96 GLU A O 1
ATOM 705 N N . LEU A 1 97 ? -16.385 10.520 15.044 1.00 95.62 97 LEU A N 1
ATOM 706 C CA . LEU A 1 97 ? -15.302 10.161 14.119 1.00 95.62 97 LEU A CA 1
ATOM 707 C C . LEU A 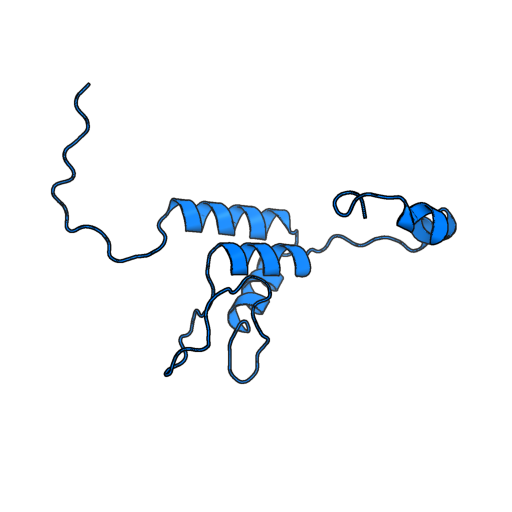1 97 ? -14.960 11.297 13.149 1.00 95.62 97 LEU A C 1
ATOM 709 O O . LEU A 1 97 ? -13.802 11.509 12.823 1.00 95.62 97 LEU A O 1
ATOM 713 N N . ARG A 1 98 ? -15.951 12.098 12.742 1.00 95.88 98 ARG A N 1
ATOM 714 C CA . ARG A 1 98 ? -15.730 13.297 11.915 1.00 95.88 98 ARG A CA 1
ATOM 715 C C . ARG A 1 98 ? -14.802 14.331 12.574 1.00 95.88 98 ARG A C 1
ATOM 717 O O . ARG A 1 98 ? -14.274 15.192 11.882 1.00 95.88 98 ARG A O 1
ATOM 724 N N . GLY A 1 99 ? -14.664 14.305 13.898 1.00 96.62 99 GLY A N 1
ATOM 725 C CA . GLY A 1 99 ? -13.752 15.185 14.627 1.00 96.62 99 GLY A CA 1
ATOM 726 C C . GLY A 1 99 ? -12.309 14.680 14.697 1.00 96.62 99 GLY A C 1
ATOM 727 O O . GLY A 1 99 ? -11.469 15.395 15.237 1.00 96.62 99 GLY A O 1
ATOM 728 N N . TRP A 1 100 ? -12.027 13.465 14.218 1.00 95.94 100 TRP A N 1
ATOM 729 C CA . TRP A 1 100 ? -10.696 12.861 14.269 1.00 95.94 100 TRP A CA 1
ATOM 730 C C . TRP A 1 100 ? -9.817 13.376 13.131 1.00 95.94 100 TRP A C 1
ATOM 732 O O . TRP A 1 100 ? -10.315 13.839 12.103 1.00 95.94 100 TRP A O 1
ATOM 742 N N . SER A 1 101 ? -8.500 13.312 13.321 1.00 96.38 101 SER A N 1
ATOM 743 C CA . SER A 1 101 ? -7.564 13.590 12.233 1.00 96.38 101 SER A CA 1
ATOM 744 C C . SER A 1 101 ? -7.532 12.442 11.222 1.00 96.38 101 SER A C 1
ATOM 746 O O . SER A 1 101 ? -7.782 11.293 11.579 1.00 96.38 101 SER A O 1
ATOM 748 N N . ASP A 1 102 ? -7.129 12.734 9.983 1.00 86.69 102 ASP A N 1
ATOM 749 C CA . ASP A 1 102 ? -6.965 11.730 8.916 1.00 86.69 102 ASP A CA 1
ATOM 750 C C . ASP A 1 102 ? -6.003 10.586 9.282 1.00 86.69 102 ASP A C 1
ATOM 752 O O . ASP A 1 102 ? -6.010 9.545 8.641 1.00 86.69 102 ASP A O 1
ATOM 756 N N . TYR A 1 103 ? -5.129 10.790 10.272 1.00 85.19 103 TYR A N 1
ATOM 757 C CA . TYR A 1 103 ? -4.217 9.752 10.755 1.00 85.19 103 TYR A CA 1
ATOM 758 C C . TYR A 1 103 ? -4.853 8.846 11.817 1.00 85.19 103 TYR A C 1
ATOM 760 O O . TYR A 1 103 ? -4.441 7.701 11.984 1.00 85.19 103 TYR A O 1
ATOM 768 N N . GLU A 1 104 ? -5.796 9.382 12.589 1.00 86.62 104 GLU A N 1
ATOM 769 C CA . GLU A 1 104 ? -6.482 8.652 13.658 1.00 86.62 104 GLU A CA 1
ATOM 770 C C . GLU A 1 104 ? -7.721 7.908 13.152 1.00 86.62 104 GLU A C 1
ATOM 772 O O . GLU A 1 104 ? -8.135 6.939 13.793 1.00 86.62 104 GLU A O 1
ATOM 777 N N . LEU A 1 105 ? -8.309 8.376 12.045 1.00 82.19 105 LEU A N 1
ATOM 778 C CA . LEU A 1 105 ? -9.414 7.732 11.335 1.00 82.19 105 LEU A CA 1
ATOM 779 C C . LEU A 1 105 ? -8.928 6.531 10.508 1.00 82.19 105 LEU A C 1
ATOM 781 O O . LEU A 1 105 ? -9.611 5.484 10.575 1.00 82.19 105 LEU A O 1
#